Protein AF-R4K601-F1 (afdb_monomer_lite)

pLDDT: mean 90.8, std 15.86, range [35.84, 98.75]

InterPro domains:
  IPR006674 HD domain [PF01966] (28-87)

Organism: NCBI:txid86416

Radius of gyration: 13.81 Å; chains: 1; bounding box: 44×24×33 Å

Foldseek 3Di:
DDPLVLLVVVLLVLLVPQPDPVLSVVLVVQLQVQLVVQLVVCVVVVHDSSVSSLCSNQQQSVCSNPVDPVVSRVVSVVVSVCSSPDDDDPPPDPDD

Sequence (96 aa):
MNRLVKIRIIVNDILNNQPDLELRNHGYIHLYAVSSFCNLLALKRGINAELCTISGMLHDIYTYKTGSSTDHAILGSIEARKILSEPIVLVKSLVQ

Secondary structure (DSSP, 8-state):
--HHHHHHHHHHHHHHT-S-HHHHHHHHHHHHHHHHHHHHHHHHHTS-HHHHHHHHHHTTHHHHHHS--TTHHHHHHHHHHHHHH--------S--

Structure (mmCIF, N/CA/C/O backbone):
data_AF-R4K601-F1
#
_entry.id   AF-R4K601-F1
#
loop_
_atom_site.group_PDB
_atom_site.id
_atom_site.type_symbol
_atom_site.label_atom_id
_atom_site.label_alt_id
_atom_site.label_comp_id
_atom_site.label_asym_id
_atom_site.label_entity_id
_atom_site.label_seq_id
_atom_site.pdbx_PDB_ins_code
_atom_site.Cartn_x
_atom_site.Cartn_y
_atom_site.Cartn_z
_atom_site.occupancy
_atom_site.B_iso_or_equiv
_atom_site.auth_seq_id
_atom_site.auth_comp_id
_atom_site.auth_asym_id
_atom_site.auth_atom_id
_atom_site.pdbx_PDB_model_num
ATOM 1 N N . MET A 1 1 ? 4.459 -6.505 19.271 1.00 59.31 1 MET A N 1
ATOM 2 C CA . MET A 1 1 ? 4.485 -5.622 18.080 1.00 59.31 1 MET A CA 1
ATOM 3 C C . MET A 1 1 ? 3.095 -5.570 17.453 1.00 59.31 1 MET A C 1
ATOM 5 O O . MET A 1 1 ? 2.556 -6.631 17.154 1.00 59.31 1 MET A O 1
ATOM 9 N N . ASN A 1 2 ? 2.512 -4.372 17.313 1.00 86.81 2 ASN A N 1
ATOM 10 C CA . ASN A 1 2 ? 1.182 -4.128 16.723 1.00 86.81 2 ASN A CA 1
ATOM 11 C C . ASN A 1 2 ? 1.137 -4.585 15.242 1.00 86.81 2 ASN A C 1
ATOM 13 O O . ASN A 1 2 ? 2.146 -4.462 14.546 1.00 86.81 2 ASN A O 1
ATOM 17 N N . ARG A 1 3 ? 0.000 -5.118 14.759 1.00 90.56 3 ARG A N 1
ATOM 18 C CA . ARG A 1 3 ? -0.169 -5.618 13.376 1.00 90.56 3 ARG A CA 1
ATOM 19 C C . ARG A 1 3 ? 0.147 -4.558 12.320 1.00 90.56 3 ARG A C 1
ATOM 21 O O . ARG A 1 3 ? 0.820 -4.867 11.348 1.00 90.56 3 ARG A O 1
ATOM 28 N N . LEU A 1 4 ? -0.251 -3.308 12.519 1.00 92.75 4 LEU A N 1
ATOM 29 C CA . LEU A 1 4 ? 0.082 -2.220 11.600 1.00 92.75 4 LEU A CA 1
ATOM 30 C C . LEU A 1 4 ? 1.596 -1.965 11.524 1.00 92.75 4 LEU A C 1
ATOM 32 O O . LEU A 1 4 ? 2.126 -1.726 10.443 1.00 92.75 4 LEU A O 1
ATOM 36 N N . VAL A 1 5 ? 2.310 -2.063 12.651 1.00 92.94 5 VAL A N 1
ATOM 37 C CA . VAL A 1 5 ? 3.781 -1.932 12.675 1.00 92.94 5 VAL A CA 1
ATOM 38 C C . VAL A 1 5 ? 4.432 -3.052 11.864 1.00 92.94 5 VAL A C 1
ATOM 40 O O . VAL A 1 5 ? 5.350 -2.792 11.094 1.00 92.94 5 VAL A O 1
ATOM 43 N N . LYS A 1 6 ? 3.912 -4.280 11.981 1.00 92.31 6 LYS A N 1
ATOM 44 C CA . LYS A 1 6 ? 4.349 -5.433 11.181 1.00 92.31 6 LYS A CA 1
ATOM 45 C C . LYS A 1 6 ? 4.235 -5.160 9.680 1.00 92.31 6 LYS A C 1
ATOM 47 O O . LYS A 1 6 ? 5.205 -5.331 8.952 1.00 92.31 6 LYS A O 1
ATOM 52 N N . ILE A 1 7 ? 3.069 -4.687 9.243 1.00 95.50 7 ILE A N 1
ATOM 53 C CA . ILE A 1 7 ? 2.809 -4.383 7.831 1.00 95.50 7 ILE A CA 1
ATOM 54 C C . ILE A 1 7 ? 3.713 -3.260 7.323 1.00 95.50 7 ILE A C 1
ATOM 56 O O . ILE A 1 7 ? 4.268 -3.384 6.239 1.00 95.50 7 ILE A O 1
ATOM 60 N N . ARG A 1 8 ? 3.939 -2.206 8.117 1.00 96.00 8 ARG A N 1
ATOM 61 C CA . ARG A 1 8 ? 4.852 -1.115 7.737 1.00 96.00 8 ARG A CA 1
ATOM 62 C C . ARG A 1 8 ? 6.282 -1.592 7.506 1.00 96.00 8 ARG A C 1
ATOM 64 O O . ARG A 1 8 ? 6.913 -1.125 6.569 1.00 96.00 8 ARG A O 1
ATOM 71 N N . ILE A 1 9 ? 6.784 -2.520 8.325 1.00 95.62 9 ILE A N 1
ATOM 72 C CA . ILE A 1 9 ? 8.125 -3.095 8.134 1.00 95.62 9 ILE A CA 1
ATOM 73 C C . ILE A 1 9 ? 8.209 -3.811 6.781 1.00 95.62 9 ILE A C 1
ATOM 75 O O . ILE A 1 9 ? 9.129 -3.538 6.018 1.00 95.62 9 ILE A O 1
ATOM 79 N N . ILE A 1 10 ? 7.228 -4.661 6.459 1.00 95.88 10 ILE A N 1
ATOM 80 C CA . ILE A 1 10 ? 7.199 -5.408 5.191 1.00 95.88 10 ILE A CA 1
ATOM 81 C C . ILE A 1 10 ? 7.058 -4.457 3.993 1.00 95.88 10 ILE A C 1
ATOM 83 O O . ILE A 1 10 ? 7.785 -4.581 3.014 1.00 95.88 10 ILE A O 1
ATOM 87 N N . VAL A 1 11 ? 6.162 -3.469 4.071 1.00 97.00 11 VAL A N 1
A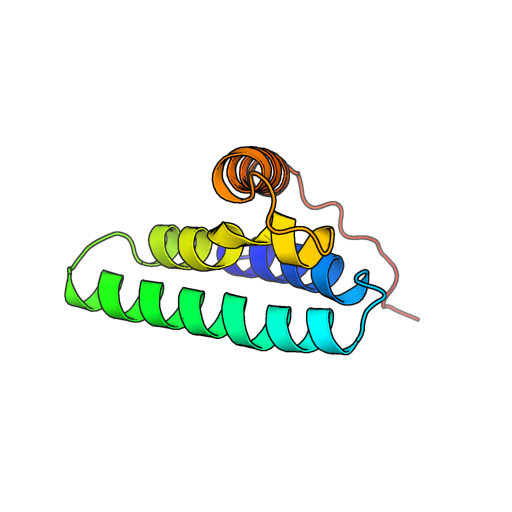TOM 88 C CA . VAL A 1 11 ? 5.975 -2.476 2.999 1.00 97.00 11 VAL A CA 1
ATOM 89 C C . VAL A 1 11 ? 7.240 -1.651 2.780 1.00 97.00 11 VAL A C 1
ATOM 91 O O . VAL A 1 11 ? 7.627 -1.432 1.636 1.00 97.00 11 VAL A O 1
ATOM 94 N N . ASN A 1 12 ? 7.920 -1.233 3.849 1.00 97.56 12 ASN A N 1
ATOM 95 C CA . ASN A 1 12 ? 9.182 -0.506 3.728 1.00 97.56 12 ASN A CA 1
ATOM 96 C C . ASN A 1 12 ? 10.272 -1.363 3.084 1.00 97.56 12 ASN A C 1
ATOM 98 O O . ASN A 1 12 ?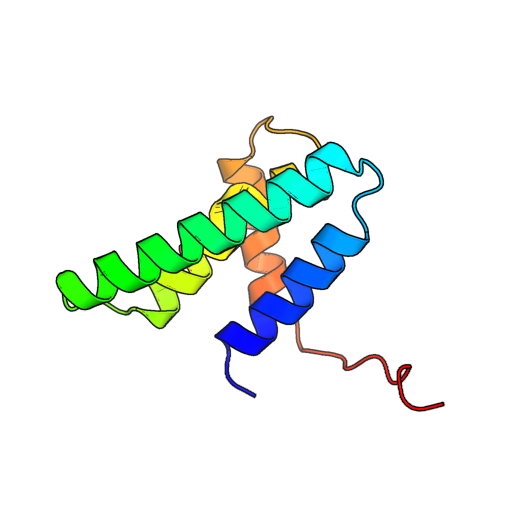 11.025 -0.849 2.266 1.00 97.56 12 ASN A O 1
ATOM 102 N N . ASP A 1 13 ? 10.351 -2.651 3.418 1.00 96.88 13 ASP A N 1
ATOM 103 C CA . ASP A 1 13 ? 11.293 -3.570 2.775 1.00 96.88 13 ASP A CA 1
ATOM 104 C C . ASP A 1 13 ? 11.010 -3.708 1.269 1.00 96.88 13 ASP A C 1
ATOM 106 O O . ASP A 1 13 ? 11.911 -3.543 0.447 1.00 96.88 13 ASP A O 1
ATOM 110 N N . ILE A 1 14 ? 9.740 -3.879 0.886 1.00 96.56 14 ILE A N 1
ATOM 111 C CA . ILE A 1 14 ? 9.317 -3.913 -0.523 1.00 96.56 14 ILE A CA 1
ATOM 112 C C . ILE A 1 14 ? 9.720 -2.625 -1.252 1.00 96.56 14 ILE A C 1
ATOM 114 O O . ILE A 1 14 ? 10.310 -2.690 -2.330 1.00 96.56 14 ILE A O 1
ATOM 118 N N . LEU A 1 15 ? 9.431 -1.456 -0.673 1.00 98.00 15 LEU A N 1
ATOM 119 C CA . LEU A 1 15 ? 9.763 -0.166 -1.283 1.00 98.00 15 LEU A CA 1
ATOM 120 C C . LEU A 1 15 ? 11.279 0.062 -1.350 1.00 98.00 15 LEU A C 1
ATOM 122 O O . LEU A 1 15 ? 11.784 0.550 -2.357 1.00 98.00 15 LEU A O 1
ATOM 126 N N . ASN A 1 16 ? 12.036 -0.326 -0.324 1.00 97.88 16 ASN A N 1
ATOM 127 C CA . ASN A 1 16 ? 13.498 -0.213 -0.328 1.00 97.88 16 ASN A CA 1
ATOM 128 C C . ASN A 1 16 ? 14.160 -1.075 -1.409 1.00 97.88 16 ASN A C 1
ATOM 130 O O . ASN A 1 16 ? 15.222 -0.702 -1.911 1.00 97.88 16 ASN A O 1
ATOM 134 N N . ASN A 1 17 ? 13.516 -2.175 -1.797 1.00 96.75 17 ASN A N 1
ATOM 135 C CA . ASN A 1 17 ? 13.964 -3.055 -2.871 1.00 96.75 17 ASN A CA 1
ATOM 136 C C . ASN A 1 17 ? 13.507 -2.605 -4.275 1.00 96.75 17 ASN A C 1
ATOM 138 O O . ASN A 1 17 ? 13.893 -3.237 -5.255 1.00 96.75 17 ASN A O 1
ATOM 142 N N . GLN A 1 18 ? 12.737 -1.516 -4.412 1.00 97.44 18 GLN A N 1
ATOM 143 C CA . GLN A 1 18 ? 12.349 -0.962 -5.716 1.00 97.44 18 GLN A CA 1
ATOM 144 C C . GLN A 1 18 ? 13.532 -0.210 -6.361 1.00 97.44 18 GLN A C 1
ATOM 146 O O . GLN A 1 18 ? 13.928 0.827 -5.818 1.00 97.44 18 GLN A O 1
ATOM 151 N N . PRO A 1 19 ? 14.122 -0.689 -7.478 1.00 96.62 19 PRO A N 1
ATOM 152 C CA . PRO A 1 19 ? 15.295 -0.063 -8.099 1.00 96.62 19 PRO A CA 1
ATOM 153 C C . PRO A 1 19 ? 15.038 1.331 -8.681 1.00 96.62 19 PRO A C 1
ATOM 155 O O . PRO A 1 19 ? 15.950 2.155 -8.685 1.00 96.62 19 PRO A O 1
ATOM 158 N N . ASP A 1 20 ? 13.824 1.607 -9.158 1.00 98.06 20 ASP A N 1
ATOM 159 C CA . ASP A 1 20 ? 13.462 2.934 -9.652 1.00 98.06 20 ASP A CA 1
ATOM 160 C C . ASP A 1 20 ? 13.245 3.892 -8.469 1.00 98.06 20 ASP A C 1
ATOM 162 O O . ASP A 1 20 ? 12.315 3.740 -7.671 1.00 98.06 20 ASP A O 1
ATOM 166 N N . LEU A 1 21 ? 14.133 4.882 -8.340 1.00 98.00 21 LEU A N 1
ATOM 167 C CA . LEU A 1 21 ? 14.122 5.838 -7.234 1.00 98.00 21 LEU A CA 1
ATOM 168 C C . LEU A 1 21 ? 12.877 6.733 -7.242 1.00 98.00 21 LEU A C 1
ATOM 170 O O . LEU A 1 21 ? 12.343 7.052 -6.177 1.00 98.00 21 LEU A O 1
ATOM 174 N N . GLU A 1 22 ? 12.416 7.146 -8.419 1.00 98.06 22 GLU A N 1
ATOM 175 C CA . GLU A 1 22 ? 11.241 8.003 -8.549 1.00 98.06 22 GLU A CA 1
ATOM 176 C C . GLU A 1 22 ? 9.989 7.220 -8.155 1.00 98.06 22 GLU A C 1
ATOM 178 O O . GLU A 1 22 ? 9.216 7.659 -7.299 1.00 98.06 22 GLU A O 1
ATOM 183 N N . LEU A 1 23 ? 9.848 6.002 -8.680 1.00 97.94 23 LEU A N 1
ATOM 184 C CA . LEU A 1 23 ? 8.753 5.106 -8.325 1.00 97.94 23 LEU A CA 1
ATOM 185 C C . LEU A 1 23 ? 8.757 4.753 -6.832 1.00 97.94 23 LEU A C 1
ATOM 187 O O . LEU A 1 23 ? 7.699 4.747 -6.199 1.00 97.94 23 LEU A O 1
ATOM 191 N N . ARG A 1 24 ? 9.932 4.497 -6.246 1.00 98.50 24 ARG A N 1
ATOM 192 C CA . ARG A 1 24 ? 10.095 4.261 -4.803 1.00 98.50 24 ARG A CA 1
ATOM 193 C C . ARG A 1 24 ? 9.577 5.442 -3.986 1.00 98.50 24 ARG A C 1
ATOM 195 O O . ARG A 1 24 ? 8.793 5.247 -3.055 1.00 98.50 24 ARG A O 1
ATOM 202 N N . ASN A 1 25 ? 10.007 6.657 -4.321 1.00 98.38 25 ASN A N 1
ATOM 203 C CA . ASN A 1 25 ? 9.604 7.870 -3.610 1.00 98.38 25 ASN A CA 1
ATOM 204 C C . ASN A 1 25 ? 8.095 8.111 -3.732 1.00 98.38 25 ASN A C 1
ATOM 206 O O . ASN A 1 25 ? 7.431 8.391 -2.731 1.00 98.38 25 ASN A O 1
ATOM 210 N N . HIS A 1 26 ? 7.535 7.921 -4.929 1.00 98.25 26 HIS A N 1
ATOM 211 C CA . HIS A 1 26 ? 6.091 7.968 -5.141 1.00 98.25 26 HIS A CA 1
ATOM 212 C C . HIS A 1 26 ? 5.351 6.912 -4.314 1.00 98.25 26 HIS A C 1
ATOM 214 O O . HIS A 1 26 ? 4.323 7.229 -3.718 1.00 98.25 26 HIS A O 1
ATOM 220 N N . GLY A 1 27 ? 5.888 5.695 -4.203 1.00 98.25 27 GLY A N 1
ATOM 221 C CA . GLY A 1 27 ? 5.315 4.627 -3.382 1.00 98.25 27 GLY A CA 1
ATOM 222 C C . GLY A 1 27 ? 5.259 4.977 -1.903 1.00 98.25 27 GLY A C 1
ATOM 223 O O . GLY A 1 27 ? 4.217 4.800 -1.269 1.00 98.25 27 GLY A O 1
ATOM 224 N N . TYR A 1 28 ? 6.337 5.547 -1.361 1.00 98.62 28 TYR A N 1
ATOM 225 C CA . TYR A 1 28 ? 6.345 6.037 0.017 1.00 98.62 28 TYR A CA 1
ATOM 226 C C . TYR A 1 28 ? 5.273 7.100 0.249 1.00 98.62 28 TYR A C 1
ATOM 228 O O . TYR A 1 28 ? 4.494 6.984 1.194 1.00 98.62 28 TYR A O 1
ATOM 236 N N . ILE A 1 29 ? 5.201 8.115 -0.611 1.00 98.56 29 ILE A N 1
ATOM 237 C CA . ILE A 1 29 ? 4.243 9.214 -0.448 1.00 98.56 29 ILE A CA 1
ATOM 238 C C . ILE A 1 29 ? 2.806 8.692 -0.565 1.00 98.56 29 ILE A C 1
ATOM 240 O O . ILE A 1 29 ? 1.995 8.922 0.333 1.00 98.56 29 ILE A O 1
ATOM 244 N N . HIS A 1 30 ? 2.496 7.958 -1.634 1.00 98.44 30 HIS A N 1
ATOM 245 C CA . HIS A 1 30 ? 1.139 7.500 -1.937 1.00 98.44 30 HIS A CA 1
ATOM 246 C C . HIS A 1 30 ? 0.605 6.528 -0.887 1.00 98.44 30 HIS A C 1
ATOM 248 O O . HIS A 1 30 ? -0.439 6.784 -0.285 1.00 98.44 30 HIS A O 1
ATOM 254 N N . LEU A 1 31 ? 1.329 5.438 -0.607 1.00 98.38 31 LEU A N 1
ATOM 255 C CA . LEU A 1 31 ? 0.826 4.378 0.273 1.00 98.38 31 LEU A CA 1
ATOM 256 C C . LEU A 1 31 ? 0.629 4.874 1.710 1.00 98.38 31 LEU A C 1
ATOM 258 O O . LEU A 1 31 ? -0.366 4.531 2.355 1.00 98.38 31 LEU A O 1
ATOM 262 N N . TYR A 1 32 ? 1.529 5.721 2.218 1.00 98.62 32 TYR A N 1
ATOM 263 C CA . TYR A 1 32 ? 1.390 6.287 3.561 1.00 98.62 32 TYR A CA 1
ATOM 264 C C . TYR A 1 32 ? 0.311 7.370 3.641 1.00 98.62 32 TYR A C 1
ATOM 266 O O . TYR A 1 32 ? -0.436 7.402 4.628 1.00 98.62 32 TYR A O 1
ATOM 274 N N . ALA A 1 33 ? 0.191 8.234 2.627 1.00 98.62 33 ALA A N 1
ATOM 275 C CA . ALA A 1 33 ? -0.856 9.250 2.587 1.00 98.62 33 ALA A CA 1
ATOM 276 C C . ALA A 1 33 ? -2.245 8.600 2.541 1.00 98.62 33 ALA A C 1
ATOM 278 O O . ALA A 1 33 ? -3.078 8.879 3.407 1.00 98.62 33 ALA A O 1
ATOM 279 N N . VAL A 1 34 ? -2.475 7.670 1.607 1.00 98.56 34 VAL A N 1
ATOM 280 C CA . VAL A 1 34 ? -3.751 6.946 1.477 1.00 98.56 34 VAL A CA 1
ATOM 281 C C . VAL A 1 34 ? -4.074 6.176 2.757 1.00 98.56 34 VAL A C 1
ATOM 283 O O . VAL A 1 34 ? -5.177 6.307 3.283 1.00 98.56 34 VAL A O 1
ATOM 286 N N . SER A 1 35 ? -3.108 5.449 3.327 1.00 98.50 35 SER A N 1
ATOM 287 C CA . SER A 1 35 ? -3.287 4.735 4.600 1.00 98.50 35 SER A CA 1
ATOM 288 C C . SER A 1 35 ? -3.718 5.666 5.745 1.00 98.50 35 SER A C 1
ATOM 290 O O . SER A 1 35 ? -4.631 5.337 6.509 1.00 98.50 35 SER A O 1
ATOM 292 N N . SER A 1 36 ? -3.131 6.863 5.827 1.00 98.50 36 SER A N 1
ATOM 293 C CA . SER A 1 36 ? -3.481 7.876 6.833 1.00 98.50 36 SER A CA 1
ATOM 294 C C . SER A 1 36 ? -4.888 8.445 6.622 1.00 98.50 36 SER A C 1
ATOM 296 O O . SER A 1 36 ? -5.644 8.594 7.587 1.00 98.50 36 SER A O 1
ATOM 298 N N . PHE A 1 37 ? -5.285 8.702 5.372 1.00 98.75 37 PHE A N 1
ATOM 299 C CA . PHE A 1 37 ? -6.653 9.120 5.048 1.00 98.75 37 PHE A CA 1
ATOM 300 C C . PHE A 1 37 ? -7.678 8.021 5.345 1.00 98.75 37 PHE A C 1
ATOM 302 O O . PHE A 1 37 ? -8.733 8.315 5.909 1.00 98.75 37 PHE A O 1
ATOM 309 N N . CYS A 1 38 ? -7.369 6.755 5.048 1.00 98.62 38 CYS A N 1
ATOM 310 C CA . CYS A 1 38 ? -8.214 5.618 5.410 1.00 98.62 38 CYS A CA 1
ATOM 311 C C . CYS A 1 38 ? -8.430 5.533 6.925 1.00 98.62 38 CYS A C 1
ATOM 313 O O . CYS A 1 38 ? -9.564 5.329 7.360 1.00 98.62 38 CYS A O 1
ATOM 315 N N . ASN A 1 39 ? -7.381 5.744 7.727 1.00 98.56 39 ASN A N 1
ATOM 316 C CA . ASN A 1 39 ? -7.490 5.799 9.185 1.00 98.56 39 ASN A CA 1
ATOM 317 C C . ASN A 1 39 ? -8.441 6.917 9.639 1.00 98.56 39 ASN A C 1
ATOM 319 O O . ASN A 1 39 ? -9.383 6.672 10.391 1.00 98.56 39 ASN A O 1
ATOM 323 N N . LEU A 1 40 ? -8.227 8.141 9.146 1.00 98.75 40 LEU A N 1
ATOM 324 C CA . LEU A 1 40 ? -9.034 9.306 9.515 1.00 98.75 40 LEU A CA 1
ATOM 325 C C . LEU A 1 40 ? -10.514 9.115 9.151 1.00 98.75 40 LEU A C 1
ATOM 327 O O . LEU A 1 40 ? -11.401 9.389 9.961 1.00 98.75 40 LEU A O 1
ATOM 331 N N . LEU A 1 41 ? -10.789 8.615 7.944 1.00 98.69 41 LEU A N 1
ATOM 332 C CA . LEU A 1 41 ? -12.149 8.334 7.487 1.00 98.69 41 LEU A CA 1
ATOM 333 C C . LEU A 1 41 ? -12.805 7.220 8.300 1.00 98.69 41 LEU A C 1
ATOM 335 O O . LEU A 1 41 ? -13.988 7.327 8.620 1.00 98.69 41 LEU A O 1
ATOM 339 N N . ALA A 1 42 ? -12.057 6.173 8.647 1.00 98.69 42 ALA A N 1
ATOM 340 C CA . ALA A 1 42 ? -12.570 5.073 9.449 1.00 98.69 42 ALA A CA 1
ATOM 341 C C . ALA A 1 42 ? -12.970 5.533 10.854 1.00 98.69 42 ALA A C 1
ATOM 343 O O . ALA A 1 42 ? -14.072 5.222 11.304 1.00 98.69 42 ALA A O 1
ATOM 344 N N . LEU A 1 43 ? -12.128 6.353 11.493 1.00 98.56 43 LEU A N 1
ATOM 345 C CA . LEU A 1 43 ? -12.423 6.975 12.785 1.00 98.56 43 LEU A CA 1
ATOM 346 C C . LEU A 1 43 ? -13.669 7.864 12.707 1.00 98.56 43 LEU A C 1
ATOM 348 O O . LEU A 1 43 ? -14.570 7.728 13.530 1.00 98.56 43 LEU A O 1
ATOM 352 N N . LYS A 1 44 ? -13.774 8.715 11.676 1.00 98.69 44 LYS A N 1
ATOM 353 C CA . LYS A 1 44 ? -14.948 9.582 11.466 1.00 98.69 44 LYS A CA 1
ATOM 354 C C . LYS A 1 44 ? -16.243 8.791 11.255 1.00 98.69 44 LYS A C 1
ATOM 356 O O . LYS A 1 44 ? -17.315 9.270 11.610 1.00 98.69 44 LYS A O 1
ATOM 361 N N . ARG A 1 45 ? -16.154 7.607 10.648 1.00 98.50 45 ARG A N 1
ATOM 362 C CA . ARG A 1 45 ? -17.301 6.739 10.335 1.00 98.50 45 ARG A CA 1
ATOM 363 C C . ARG A 1 45 ? -17.592 5.689 11.411 1.00 98.50 45 ARG A C 1
ATOM 365 O O . ARG A 1 45 ? -18.561 4.956 11.261 1.00 98.50 45 ARG A O 1
ATOM 372 N N . GLY A 1 46 ? -16.773 5.591 12.460 1.00 98.19 46 GLY A N 1
ATOM 373 C CA . GLY A 1 46 ? -16.936 4.583 13.512 1.00 98.19 46 GLY A CA 1
ATOM 374 C C . GLY A 1 46 ? -16.721 3.138 13.041 1.00 98.19 46 GLY A C 1
ATOM 375 O O . GLY A 1 46 ? -17.303 2.221 13.611 1.00 98.19 46 GLY A O 1
ATOM 376 N N . ILE A 1 47 ? -15.912 2.922 11.997 1.00 98.38 47 ILE A N 1
ATOM 377 C CA . ILE A 1 47 ? -15.560 1.584 11.487 1.00 98.38 47 ILE A CA 1
ATOM 378 C C . ILE A 1 47 ? -14.130 1.203 11.893 1.00 98.38 47 ILE A C 1
ATOM 380 O O . ILE A 1 47 ? -13.373 2.029 12.399 1.00 98.38 47 ILE A O 1
ATOM 384 N N . ASN A 1 48 ? -13.738 -0.057 11.679 1.00 98.06 48 ASN A N 1
ATOM 385 C CA . ASN A 1 48 ? -12.436 -0.565 12.120 1.00 98.06 48 ASN A CA 1
ATOM 386 C C . ASN A 1 48 ? -11.264 0.185 11.453 1.00 98.06 48 ASN A C 1
ATOM 388 O O . ASN A 1 48 ? -10.917 -0.063 10.294 1.00 98.06 48 ASN A O 1
ATOM 392 N N . ALA A 1 49 ? -10.642 1.080 12.220 1.00 98.00 49 ALA A N 1
ATOM 393 C CA . ALA A 1 49 ? -9.571 1.947 11.753 1.00 98.00 49 ALA A CA 1
ATOM 394 C C . ALA A 1 49 ? -8.287 1.183 11.408 1.00 98.00 49 ALA A C 1
ATOM 396 O O . ALA A 1 49 ? -7.682 1.464 10.375 1.00 98.00 49 ALA A O 1
ATOM 397 N N . GLU A 1 50 ? -7.905 0.169 12.194 1.00 97.00 50 GLU A N 1
ATOM 398 C CA . GLU A 1 50 ? -6.730 -0.667 11.901 1.00 97.00 50 GLU A CA 1
ATOM 399 C C . GLU A 1 50 ? -6.892 -1.371 10.546 1.00 97.00 50 GLU A C 1
ATOM 401 O O . GLU A 1 50 ? -6.004 -1.298 9.695 1.00 97.00 50 GLU A O 1
ATOM 406 N N . LEU A 1 51 ? -8.053 -1.991 10.313 1.00 97.06 51 LEU A N 1
ATOM 407 C CA . LEU A 1 51 ? -8.337 -2.711 9.072 1.00 97.06 51 LEU A CA 1
ATOM 408 C C . LEU A 1 51 ? -8.328 -1.777 7.856 1.00 97.06 51 LEU A C 1
ATOM 410 O O . LEU A 1 51 ? -7.730 -2.110 6.832 1.00 97.06 51 LEU A O 1
ATOM 414 N N . CYS A 1 52 ? -8.944 -0.597 7.967 1.00 98.31 52 CYS A N 1
ATOM 415 C CA . CYS A 1 52 ? -8.961 0.385 6.880 1.00 98.31 52 CYS A CA 1
ATOM 416 C C . CYS A 1 52 ? -7.559 0.936 6.591 1.00 98.31 52 CYS A C 1
ATOM 418 O O . CYS A 1 52 ? -7.183 1.078 5.431 1.00 98.31 52 CYS A O 1
ATOM 420 N N . THR A 1 53 ? -6.767 1.193 7.633 1.00 98.44 53 THR A N 1
ATOM 421 C CA . THR A 1 53 ? -5.382 1.674 7.512 1.00 98.44 53 THR A CA 1
ATOM 422 C C . THR A 1 53 ? -4.507 0.664 6.775 1.00 98.44 53 THR A C 1
ATOM 424 O O . THR A 1 53 ? -3.768 1.037 5.862 1.00 98.44 53 THR A O 1
ATOM 427 N N . ILE A 1 54 ? -4.613 -0.620 7.136 1.00 97.88 54 ILE A N 1
ATOM 428 C CA . ILE A 1 54 ? -3.877 -1.711 6.482 1.00 97.88 54 ILE A CA 1
ATOM 429 C C . ILE A 1 54 ? -4.344 -1.878 5.033 1.00 97.88 54 ILE A C 1
ATOM 431 O O . ILE A 1 54 ? -3.513 -2.012 4.140 1.00 97.88 54 ILE A O 1
ATOM 435 N N . SER A 1 55 ? -5.654 -1.809 4.785 1.00 97.75 55 SER A N 1
ATOM 436 C CA . SER A 1 55 ? -6.208 -1.915 3.429 1.00 97.75 55 SER A CA 1
ATOM 437 C C . SER A 1 55 ? -5.685 -0.796 2.524 1.00 97.75 55 SER A C 1
ATOM 439 O O . SER A 1 55 ? -5.185 -1.075 1.439 1.00 97.75 55 SER A O 1
ATOM 441 N N . GLY A 1 56 ? -5.707 0.456 2.996 1.00 97.88 56 GLY A N 1
ATOM 442 C CA . GLY A 1 56 ? -5.154 1.595 2.258 1.00 97.88 56 GLY A CA 1
ATOM 443 C C . GLY A 1 56 ? -3.646 1.487 2.023 1.00 97.88 56 GLY A C 1
ATOM 444 O O . GLY A 1 56 ? -3.159 1.877 0.969 1.00 97.88 56 GLY A O 1
ATOM 445 N N . MET A 1 57 ? -2.900 0.901 2.959 1.00 98.00 57 MET A N 1
ATOM 446 C CA . MET A 1 57 ? -1.458 0.693 2.804 1.00 98.00 57 MET A CA 1
ATOM 447 C C . MET A 1 57 ? -1.109 -0.384 1.766 1.00 98.00 57 MET A C 1
ATOM 449 O O . MET A 1 57 ? -0.058 -0.301 1.140 1.00 98.00 57 MET A O 1
ATOM 453 N N .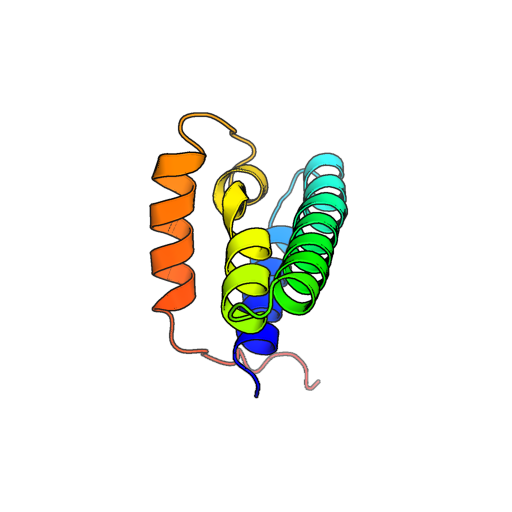 LEU A 1 58 ? -1.968 -1.390 1.583 1.00 97.94 58 LEU A N 1
ATOM 454 C CA . LEU A 1 58 ? -1.689 -2.535 0.712 1.00 97.94 58 LEU A CA 1
ATOM 455 C C . LEU A 1 58 ? -2.352 -2.454 -0.669 1.00 97.94 58 LEU A C 1
ATOM 457 O O . LEU A 1 58 ? -1.989 -3.245 -1.534 1.00 97.94 58 LEU A O 1
ATOM 461 N N . HIS A 1 59 ? -3.300 -1.536 -0.892 1.00 96.81 59 HIS A N 1
ATOM 462 C CA . HIS A 1 59 ? -4.150 -1.554 -2.093 1.00 96.81 59 HIS A CA 1
ATOM 463 C C . HIS A 1 59 ? -3.370 -1.535 -3.422 1.00 96.81 59 HIS A C 1
ATOM 465 O O . HIS A 1 59 ? -3.704 -2.304 -4.317 1.00 96.81 59 HIS A O 1
ATOM 471 N N . ASP A 1 60 ? -2.292 -0.749 -3.498 1.00 97.19 60 ASP A N 1
ATOM 472 C CA . ASP A 1 60 ? -1.446 -0.585 -4.691 1.00 97.19 60 ASP A CA 1
ATOM 473 C C . ASP A 1 60 ? -0.040 -1.187 -4.520 1.00 97.19 60 ASP A C 1
ATOM 475 O O . ASP A 1 60 ? 0.885 -0.869 -5.270 1.00 97.19 60 ASP A O 1
ATOM 479 N N . ILE A 1 61 ? 0.167 -2.065 -3.530 1.00 97.12 61 ILE A N 1
ATOM 480 C CA . ILE A 1 61 ? 1.515 -2.564 -3.205 1.00 97.12 61 ILE A CA 1
ATOM 481 C C . ILE A 1 61 ? 2.181 -3.280 -4.388 1.00 97.12 61 ILE A C 1
ATOM 483 O O . ILE A 1 61 ? 3.394 -3.192 -4.565 1.00 97.12 61 ILE A O 1
ATOM 487 N N . TYR A 1 62 ? 1.389 -3.946 -5.233 1.00 97.56 62 TYR A N 1
ATOM 488 C CA . TYR A 1 62 ? 1.889 -4.622 -6.427 1.00 97.56 62 TYR A CA 1
ATOM 489 C C . TYR A 1 62 ? 2.508 -3.642 -7.430 1.00 97.56 62 TYR A C 1
ATOM 491 O O . TYR A 1 62 ? 3.591 -3.913 -7.955 1.00 97.56 62 TYR A O 1
ATOM 499 N N . THR A 1 63 ? 1.871 -2.488 -7.641 1.00 97.38 63 THR A N 1
ATOM 500 C CA . THR A 1 63 ? 2.363 -1.442 -8.542 1.00 97.38 63 THR A CA 1
ATOM 501 C C . THR A 1 63 ? 3.744 -0.972 -8.113 1.00 97.38 63 THR A C 1
ATOM 503 O O . THR A 1 63 ? 4.678 -0.981 -8.908 1.00 97.38 63 THR A O 1
ATOM 506 N N . TYR A 1 64 ? 3.920 -0.646 -6.833 1.00 97.31 64 TYR A N 1
ATOM 507 C CA . TYR A 1 64 ? 5.202 -0.139 -6.339 1.00 97.31 64 TYR A CA 1
ATOM 508 C C . TYR A 1 64 ? 6.264 -1.223 -6.159 1.00 97.31 64 TYR A C 1
ATOM 510 O O . TYR A 1 64 ? 7.455 -0.927 -6.225 1.00 97.31 64 TYR A O 1
ATOM 518 N N . LYS A 1 65 ? 5.859 -2.486 -5.999 1.00 96.62 65 LYS A N 1
ATOM 519 C CA . LYS A 1 65 ? 6.780 -3.627 -6.010 1.00 96.62 65 LYS A CA 1
ATOM 520 C C . LYS A 1 65 ? 7.334 -3.912 -7.407 1.00 96.62 65 LYS A C 1
ATOM 522 O O . LYS A 1 65 ? 8.498 -4.269 -7.533 1.00 96.62 65 LYS A O 1
ATOM 527 N N . THR A 1 66 ? 6.505 -3.805 -8.444 1.00 96.50 66 THR A N 1
ATOM 528 C CA . THR A 1 66 ? 6.838 -4.310 -9.791 1.00 96.50 66 THR A CA 1
ATOM 529 C C . THR A 1 66 ? 7.089 -3.228 -10.834 1.00 96.50 66 THR A C 1
ATOM 531 O O . THR A 1 66 ? 7.653 -3.527 -11.882 1.00 96.50 66 THR A O 1
ATOM 534 N N . GLY A 1 67 ? 6.662 -1.992 -10.578 1.00 95.25 67 GLY A N 1
ATOM 535 C CA . GLY A 1 67 ? 6.632 -0.921 -11.575 1.00 95.25 67 GLY A CA 1
ATOM 536 C C . GLY A 1 67 ? 5.530 -1.058 -12.621 1.00 95.25 67 GLY A C 1
ATOM 537 O O . GLY A 1 67 ? 5.525 -0.303 -13.588 1.00 95.25 67 GLY A O 1
ATOM 538 N N . SER A 1 68 ? 4.586 -1.987 -12.443 1.00 93.62 68 SER A N 1
ATOM 539 C CA . SER A 1 68 ? 3.474 -2.203 -13.370 1.00 93.62 68 SER A CA 1
ATOM 540 C C . SER A 1 68 ? 2.125 -2.003 -12.691 1.00 93.62 68 SER A C 1
ATOM 542 O O . SER A 1 68 ? 1.812 -2.658 -11.699 1.00 93.62 68 SER A O 1
ATOM 544 N N . SER A 1 69 ? 1.286 -1.155 -13.287 1.00 92.12 69 SER A N 1
ATOM 545 C CA . SER A 1 69 ? -0.115 -0.971 -12.879 1.00 92.12 69 SER A CA 1
ATOM 546 C C . SER A 1 69 ? -1.084 -1.926 -13.595 1.00 92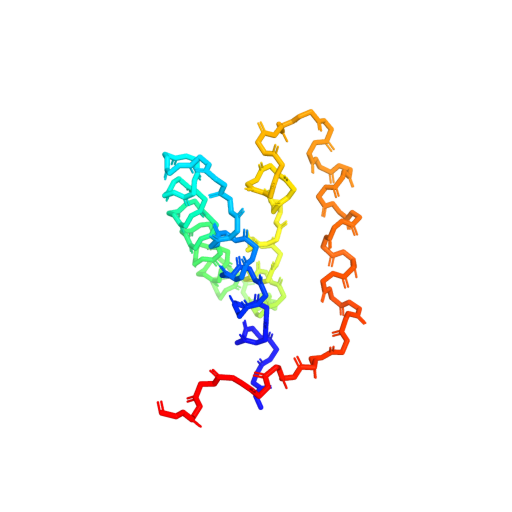.12 69 SER A C 1
ATOM 548 O O . SER A 1 69 ? -2.301 -1.832 -13.410 1.00 92.12 69 SER A O 1
ATOM 550 N N . THR A 1 70 ? -0.573 -2.833 -14.433 1.00 94.38 70 THR A N 1
ATOM 551 C CA . THR A 1 70 ? -1.394 -3.815 -15.160 1.00 94.38 70 THR A CA 1
ATOM 552 C C . THR A 1 70 ? -2.003 -4.800 -14.169 1.00 94.38 70 THR A C 1
ATOM 554 O O . THR A 1 70 ? -1.281 -5.366 -13.353 1.00 94.38 70 THR A O 1
ATOM 557 N N . ASP A 1 71 ? -3.327 -4.974 -14.208 1.00 93.19 71 ASP A N 1
ATOM 558 C CA . ASP A 1 71 ? -4.087 -5.841 -13.294 1.00 93.19 71 ASP A CA 1
ATOM 559 C C . ASP A 1 71 ? -3.785 -5.618 -11.798 1.00 93.19 71 ASP A C 1
ATOM 561 O O . ASP A 1 71 ? -3.951 -6.522 -10.973 1.00 93.19 71 ASP A O 1
ATOM 565 N N . HIS A 1 72 ? -3.368 -4.399 -11.425 1.00 90.50 72 HIS A N 1
ATOM 566 C CA . HIS A 1 72 ? -2.876 -4.082 -10.080 1.00 90.50 72 HIS A CA 1
ATOM 567 C C . HIS A 1 72 ? -3.882 -4.408 -8.972 1.00 90.50 72 HIS A C 1
ATOM 569 O O . HIS A 1 72 ? -3.469 -4.810 -7.893 1.00 90.50 72 HIS A O 1
ATOM 575 N N . ALA A 1 73 ? -5.191 -4.314 -9.222 1.00 90.50 73 ALA A N 1
ATOM 576 C CA . ALA A 1 73 ? -6.199 -4.685 -8.231 1.00 90.50 73 ALA A CA 1
ATOM 577 C C . ALA A 1 73 ? -6.183 -6.197 -7.927 1.00 90.50 73 ALA A C 1
ATOM 579 O O . ALA A 1 73 ? -6.186 -6.609 -6.764 1.00 90.50 73 ALA A O 1
ATOM 580 N N . ILE A 1 74 ? -6.126 -7.040 -8.966 1.00 94.50 74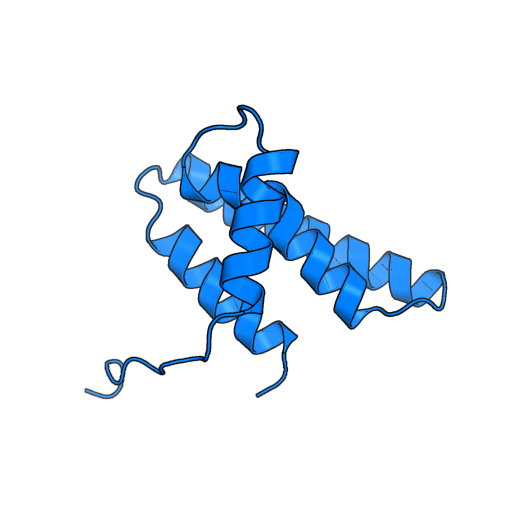 ILE A N 1
ATOM 581 C CA . ILE A 1 74 ? -6.097 -8.503 -8.816 1.00 94.50 74 ILE A CA 1
ATOM 582 C C . ILE A 1 74 ? -4.753 -8.922 -8.225 1.00 94.50 74 ILE A C 1
ATOM 584 O O . ILE A 1 74 ? -4.710 -9.597 -7.193 1.00 94.50 74 ILE A O 1
ATOM 588 N N . LEU A 1 75 ? -3.656 -8.488 -8.843 1.00 95.81 75 LEU A N 1
ATOM 589 C CA . LEU A 1 75 ? -2.303 -8.863 -8.439 1.00 95.81 75 LEU A CA 1
ATOM 590 C C . LEU A 1 75 ? -1.933 -8.269 -7.072 1.00 95.81 75 LEU A C 1
ATOM 592 O O . LEU A 1 75 ? -1.327 -8.952 -6.248 1.00 95.81 75 LEU A O 1
ATOM 596 N N . GLY A 1 76 ? -2.402 -7.057 -6.775 1.00 94.38 76 GLY A N 1
ATOM 597 C CA . GLY A 1 76 ? -2.327 -6.417 -5.462 1.00 94.38 76 GLY A CA 1
ATOM 598 C C . GLY A 1 76 ? -3.076 -7.192 -4.389 1.00 94.38 76 GLY A C 1
ATOM 599 O O . GLY A 1 76 ? -2.531 -7.397 -3.309 1.00 94.38 76 GLY A O 1
ATOM 600 N N . SER A 1 77 ? -4.268 -7.722 -4.681 1.00 95.00 77 SER A N 1
ATOM 601 C CA . SER A 1 77 ? -5.000 -8.557 -3.715 1.00 95.00 77 SER A CA 1
ATOM 602 C C . SER A 1 77 ? -4.264 -9.861 -3.376 1.00 95.00 77 SER A C 1
ATOM 604 O O . SER A 1 77 ? -4.259 -10.301 -2.222 1.00 95.00 77 SER A O 1
ATOM 606 N N . ILE A 1 78 ? -3.605 -10.469 -4.369 1.00 95.56 78 ILE A N 1
ATOM 607 C CA . ILE A 1 78 ? -2.789 -11.675 -4.192 1.00 95.56 78 ILE A CA 1
ATOM 608 C C . ILE A 1 78 ? -1.554 -11.343 -3.353 1.00 95.56 78 ILE A C 1
ATOM 610 O O . ILE A 1 78 ? -1.227 -12.077 -2.420 1.00 95.56 78 ILE A O 1
ATOM 614 N N . GLU A 1 79 ? -0.888 -10.230 -3.650 1.00 95.56 79 GLU A N 1
ATOM 615 C CA . GLU A 1 79 ? 0.294 -9.783 -2.917 1.00 95.56 79 GLU A CA 1
ATOM 616 C C . GLU A 1 79 ? -0.043 -9.409 -1.467 1.00 95.56 79 GLU A C 1
ATOM 618 O O . GLU A 1 79 ? 0.613 -9.871 -0.535 1.00 95.56 79 GLU A O 1
ATOM 623 N N . ALA A 1 80 ? -1.139 -8.681 -1.250 1.00 95.81 80 ALA A N 1
ATOM 624 C CA . ALA A 1 80 ? -1.649 -8.359 0.078 1.00 95.81 80 ALA A CA 1
ATOM 625 C C . ALA A 1 80 ? -1.955 -9.627 0.887 1.00 95.81 80 ALA A C 1
ATOM 627 O O . ALA A 1 80 ? -1.614 -9.702 2.067 1.00 95.81 80 ALA A O 1
ATOM 628 N N . ARG A 1 81 ? -2.542 -10.658 0.263 1.00 95.25 81 ARG A N 1
ATOM 629 C CA . ARG A 1 81 ? -2.784 -11.949 0.925 1.00 95.25 81 ARG A CA 1
ATOM 630 C C . ARG A 1 81 ? -1.485 -12.602 1.391 1.00 95.25 81 ARG A C 1
ATOM 632 O O . ARG A 1 81 ? -1.462 -13.112 2.510 1.00 95.25 81 ARG A O 1
ATOM 639 N N . LYS A 1 82 ? -0.430 -12.591 0.568 1.00 94.19 82 LYS A N 1
ATOM 640 C CA . LYS A 1 82 ? 0.886 -13.134 0.949 1.00 94.19 82 LYS A CA 1
ATOM 641 C C . LYS A 1 82 ? 1.439 -12.394 2.163 1.00 94.19 82 LYS A C 1
ATOM 643 O O . LYS A 1 82 ? 1.664 -13.025 3.188 1.00 94.19 82 LYS A O 1
ATOM 648 N N . ILE A 1 83 ? 1.507 -11.063 2.091 1.00 94.25 83 ILE A N 1
ATOM 649 C CA . ILE A 1 83 ? 1.994 -10.196 3.178 1.00 94.25 83 ILE A CA 1
ATOM 650 C C . ILE A 1 83 ? 1.223 -10.441 4.485 1.00 94.25 83 ILE A C 1
ATOM 652 O O . ILE A 1 83 ? 1.811 -10.533 5.559 1.00 94.25 83 ILE A O 1
ATOM 656 N N . LEU A 1 84 ? -0.105 -10.564 4.412 1.00 93.56 84 LEU A N 1
ATOM 657 C CA . LEU A 1 84 ? -0.957 -10.790 5.586 1.00 93.56 84 LEU A CA 1
ATOM 658 C C . LEU A 1 84 ? -0.829 -12.205 6.171 1.00 93.56 84 LEU A C 1
ATOM 660 O O . LEU A 1 84 ? -1.196 -12.407 7.330 1.00 93.56 84 LEU A O 1
ATOM 664 N N . SER A 1 85 ? -0.339 -13.163 5.383 1.00 89.56 85 SER A N 1
ATOM 665 C CA . SER A 1 85 ? -0.157 -14.562 5.787 1.00 89.56 85 SER A CA 1
ATOM 666 C C . SER A 1 85 ? 1.272 -14.869 6.248 1.00 89.56 85 SER A C 1
ATOM 668 O O . SER A 1 85 ? 1.505 -15.936 6.815 1.00 89.56 85 SER A O 1
ATOM 670 N N . GLU A 1 86 ? 2.230 -13.966 6.019 1.00 77.00 86 GLU A N 1
ATOM 671 C CA . GLU A 1 86 ? 3.635 -14.193 6.349 1.00 77.00 86 GLU A CA 1
ATOM 672 C C . GLU A 1 86 ? 3.915 -14.082 7.862 1.00 77.00 86 GLU A C 1
ATOM 674 O O . GLU A 1 86 ? 3.598 -13.068 8.502 1.00 77.00 86 GLU A O 1
ATOM 679 N N . PRO A 1 87 ? 4.551 -15.100 8.475 1.00 65.31 87 PRO A N 1
ATOM 680 C CA . PRO A 1 87 ? 5.120 -14.961 9.805 1.00 65.31 87 PRO A CA 1
ATOM 681 C C . PRO A 1 87 ? 6.352 -14.052 9.735 1.00 65.31 87 PRO A C 1
ATOM 683 O O . PRO A 1 87 ? 7.224 -14.233 8.891 1.00 65.31 87 PRO A O 1
ATOM 686 N N . ILE A 1 88 ? 6.465 -13.090 10.656 1.00 60.12 88 ILE A N 1
ATOM 687 C CA . ILE A 1 88 ? 7.669 -12.254 10.735 1.00 60.12 88 ILE A CA 1
ATOM 688 C C . ILE A 1 88 ? 8.852 -13.121 11.141 1.00 60.12 88 ILE A C 1
ATOM 690 O O . ILE A 1 88 ? 8.973 -13.510 12.305 1.00 60.12 88 ILE A O 1
ATOM 694 N N . VAL A 1 89 ? 9.760 -13.341 10.199 1.00 56.56 89 VAL A N 1
ATOM 695 C CA . VAL A 1 89 ? 11.126 -13.752 10.491 1.00 56.56 89 VAL A CA 1
ATOM 696 C C . VAL A 1 89 ? 11.933 -12.466 10.620 1.00 56.56 89 VAL A C 1
ATOM 698 O O . VAL A 1 89 ? 12.251 -11.816 9.630 1.00 56.56 89 VAL A O 1
ATOM 701 N N . LEU A 1 90 ? 12.213 -12.047 11.856 1.00 50.03 90 LEU A N 1
ATOM 702 C CA . LEU A 1 90 ? 13.158 -10.958 12.099 1.00 50.03 90 LEU A CA 1
ATOM 703 C C . LEU A 1 90 ? 14.522 -11.416 11.574 1.00 50.03 90 LEU A C 1
ATOM 705 O O . LEU A 1 90 ? 15.179 -12.246 12.207 1.00 50.03 90 LEU A O 1
ATOM 709 N N . VAL A 1 91 ? 14.944 -10.891 10.424 1.00 46.62 91 VAL A N 1
ATOM 710 C CA . VAL A 1 91 ? 16.329 -11.025 9.979 1.00 46.62 91 VAL A CA 1
ATOM 711 C C . VAL A 1 91 ? 17.184 -10.287 11.006 1.00 46.62 91 VAL A C 1
ATOM 713 O O . VAL A 1 91 ? 17.155 -9.063 11.123 1.00 46.62 91 VAL A O 1
ATOM 716 N N . LYS A 1 92 ? 17.897 -11.063 11.826 1.00 41.25 92 LYS A N 1
ATOM 717 C CA . LYS A 1 92 ? 18.940 -10.582 12.732 1.00 41.25 92 LYS A CA 1
ATOM 718 C C . LYS A 1 92 ? 20.081 -9.997 11.893 1.00 41.25 92 LYS A C 1
ATOM 720 O O . LYS A 1 92 ? 21.023 -10.718 11.585 1.00 41.25 92 LYS A O 1
ATOM 725 N N . SER A 1 93 ? 20.018 -8.726 11.507 1.00 42.56 93 SER A N 1
ATOM 726 C CA . SER A 1 93 ? 21.164 -8.089 10.836 1.00 42.56 93 SER A CA 1
ATOM 727 C C . SER A 1 93 ? 21.357 -6.599 11.123 1.00 42.56 93 SER A C 1
ATOM 729 O O . SER A 1 93 ? 22.084 -5.948 10.387 1.00 42.56 93 SER A O 1
ATOM 731 N N . LEU A 1 94 ? 20.775 -6.043 12.192 1.00 38.06 94 LEU A N 1
ATOM 732 C CA . LEU A 1 94 ? 21.026 -4.642 12.585 1.00 38.06 94 LEU A CA 1
ATOM 733 C C . LEU A 1 94 ? 21.452 -4.480 14.053 1.00 38.06 94 LE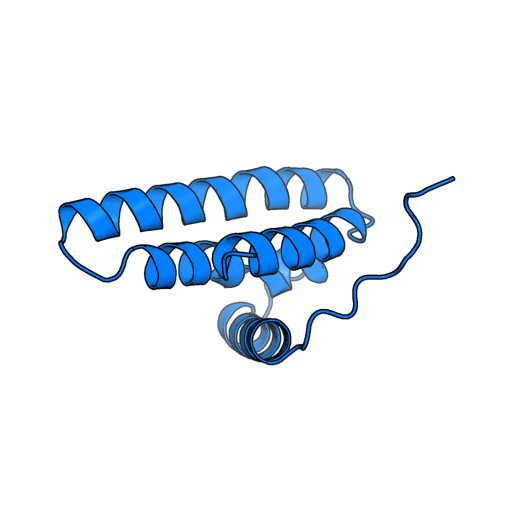U A C 1
ATOM 735 O O . LEU A 1 94 ? 21.087 -3.515 14.716 1.00 38.06 94 LEU A O 1
ATOM 739 N N . VAL A 1 95 ? 22.252 -5.424 14.553 1.00 38.28 95 VAL A N 1
ATOM 740 C CA . VAL A 1 95 ? 23.143 -5.179 15.698 1.00 38.28 95 VAL A CA 1
ATOM 741 C C . VAL A 1 95 ? 24.539 -5.661 15.310 1.00 38.28 95 VAL A C 1
ATOM 743 O O . VAL A 1 95 ? 24.914 -6.794 15.608 1.00 38.28 95 VAL A O 1
ATOM 746 N N . GLN A 1 96 ? 25.260 -4.810 14.587 1.00 35.84 96 GLN A N 1
ATOM 747 C CA . GLN A 1 96 ? 26.715 -4.680 14.646 1.00 35.84 96 GLN A CA 1
ATOM 748 C C . GLN A 1 96 ? 27.035 -3.191 14.619 1.00 35.84 96 GLN A C 1
ATOM 750 O O . GLN A 1 96 ? 26.387 -2.484 13.814 1.00 35.84 96 GLN A O 1
#